Protein AF-A0A949HU31-F1 (afdb_monomer)

Foldseek 3Di:
DKKWFAQKDADPDLQQAWWWKKWFAAPVRDTPDIDIDTSDHHGDDIDDDDDDDDDPPRGDDIDIDTDSNNIDGDMDDPDDDDDDD

Structure (mmCIF, N/CA/C/O backbone):
data_AF-A0A949HU31-F1
#
_entry.id   AF-A0A949HU31-F1
#
loop_
_atom_site.group_PDB
_atom_site.id
_atom_site.type_symbol
_atom_site.label_atom_id
_atom_site.label_alt_id
_atom_site.label_comp_id
_atom_site.label_asym_id
_atom_site.label_entity_id
_atom_site.label_seq_id
_atom_site.pdbx_PDB_ins_code
_atom_site.Cartn_x
_atom_site.Cartn_y
_atom_site.Cartn_z
_atom_site.occupancy
_atom_site.B_iso_or_equiv
_atom_site.auth_seq_id
_atom_site.auth_comp_id
_atom_site.auth_asym_id
_atom_site.auth_atom_id
_atom_site.pdbx_PDB_model_num
ATOM 1 N N . THR A 1 1 ? -9.717 -3.482 -2.290 1.00 93.31 1 THR A N 1
ATOM 2 C CA . THR A 1 1 ? -9.478 -4.002 -0.918 1.00 93.31 1 THR A CA 1
ATOM 3 C C . THR A 1 1 ? -10.474 -3.393 0.043 1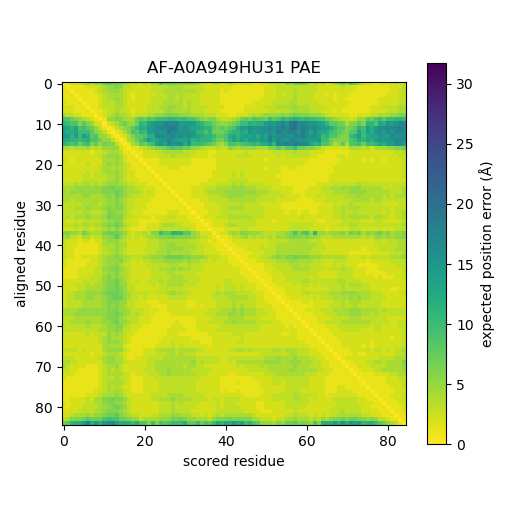.00 93.31 1 THR A C 1
ATOM 5 O O . THR A 1 1 ? -10.798 -2.220 -0.095 1.00 93.31 1 THR A O 1
ATOM 8 N N . TRP A 1 2 ? -10.922 -4.132 1.050 1.00 97.06 2 TRP A N 1
ATOM 9 C CA . TRP A 1 2 ? -11.595 -3.558 2.216 1.00 97.06 2 TRP A CA 1
ATOM 10 C C . TRP A 1 2 ? -10.559 -3.049 3.219 1.00 97.06 2 TRP A C 1
ATOM 12 O O . TRP A 1 2 ? -9.537 -3.700 3.433 1.00 97.06 2 TRP A O 1
ATOM 22 N N . LEU A 1 3 ? -10.811 -1.882 3.819 1.00 97.25 3 LEU A N 1
ATOM 23 C CA . LEU A 1 3 ? -9.942 -1.279 4.831 1.00 97.25 3 LEU A CA 1
ATOM 24 C C . LEU A 1 3 ? -10.741 -0.820 6.054 1.00 97.25 3 LEU A C 1
ATOM 26 O O . LEU A 1 3 ? -11.694 -0.048 5.916 1.00 97.25 3 LEU A O 1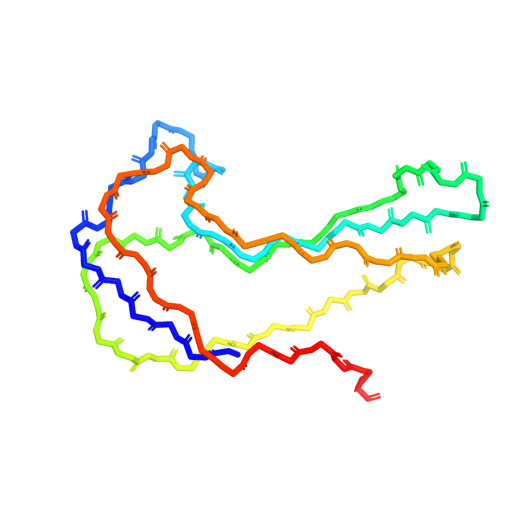
ATOM 30 N N . LYS A 1 4 ? -10.280 -1.200 7.247 1.00 98.06 4 LYS A N 1
ATOM 31 C CA . LYS A 1 4 ? -10.712 -0.652 8.543 1.00 98.06 4 LYS A CA 1
ATOM 32 C C . LYS A 1 4 ? -9.514 -0.021 9.251 1.00 98.06 4 LYS A C 1
ATOM 34 O O . LYS A 1 4 ? -8.399 -0.521 9.131 1.00 98.06 4 LYS A O 1
ATOM 39 N N . LEU A 1 5 ? -9.743 1.064 9.991 1.00 97.88 5 LEU A N 1
ATOM 40 C CA . LEU A 1 5 ? -8.712 1.755 10.772 1.00 97.8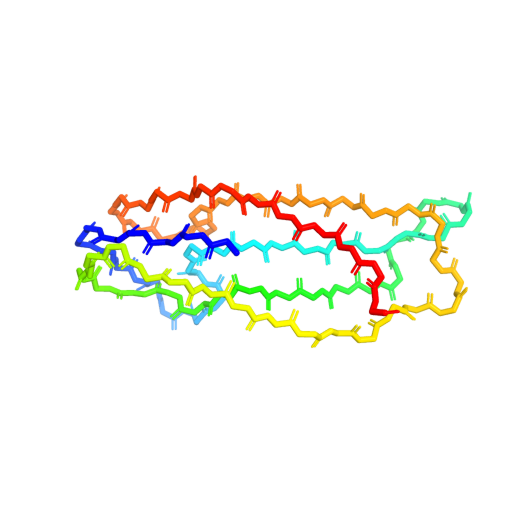8 5 LEU A CA 1
ATOM 41 C C . LEU A 1 5 ? -9.193 1.985 12.201 1.00 97.88 5 LEU A C 1
ATOM 43 O O . LEU A 1 5 ? -10.356 2.334 12.417 1.00 97.88 5 LEU A O 1
ATOM 47 N N . GLU A 1 6 ? -8.281 1.876 13.156 1.00 98.31 6 GLU A N 1
ATOM 48 C CA . GLU A 1 6 ? -8.506 2.243 14.547 1.00 98.31 6 GLU A CA 1
ATOM 49 C C . GLU A 1 6 ? -7.344 3.093 15.052 1.00 98.31 6 GLU A C 1
ATOM 51 O O . GLU A 1 6 ? -6.194 2.654 15.090 1.00 98.31 6 GLU A O 1
ATOM 56 N N . ASN A 1 7 ? -7.672 4.330 15.433 1.00 96.81 7 ASN A N 1
ATOM 57 C CA . ASN A 1 7 ? -6.766 5.298 16.042 1.00 96.81 7 ASN A CA 1
ATOM 58 C C . ASN A 1 7 ? -5.462 5.501 15.259 1.00 96.81 7 ASN A C 1
ATOM 60 O O . ASN A 1 7 ? -4.405 5.717 15.852 1.00 96.81 7 ASN A O 1
ATOM 64 N N . VAL A 1 8 ? -5.539 5.461 13.924 1.00 95.62 8 VAL A N 1
ATOM 65 C CA . VAL A 1 8 ? -4.355 5.587 13.078 1.00 95.62 8 VAL A CA 1
ATOM 66 C C . VAL A 1 8 ? -3.842 7.020 13.090 1.00 95.62 8 VAL A C 1
ATOM 68 O O . VAL A 1 8 ? -4.538 7.951 12.669 1.00 95.62 8 VAL A O 1
ATOM 71 N N . LYS A 1 9 ? -2.594 7.191 13.522 1.00 91.56 9 LYS A N 1
ATOM 72 C CA . LYS A 1 9 ? -1.887 8.474 13.5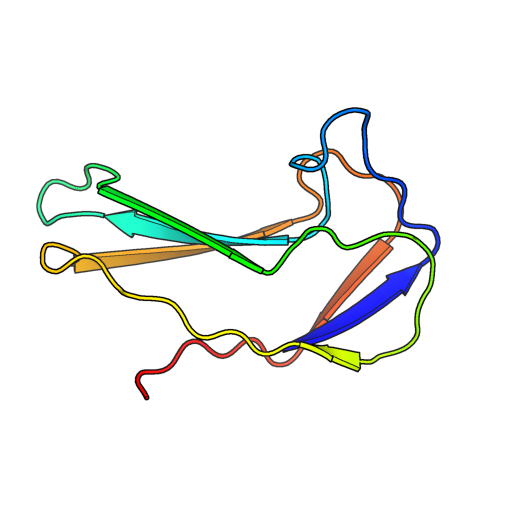29 1.00 91.56 9 LYS A CA 1
ATOM 73 C C . LYS A 1 9 ? -0.743 8.414 12.532 1.00 91.56 9 LYS A C 1
ATOM 75 O O . LYS A 1 9 ? 0.138 7.565 12.631 1.00 91.56 9 LYS A O 1
ATOM 80 N N . VAL A 1 10 ? -0.777 9.326 11.569 1.00 85.94 10 VAL A N 1
ATOM 81 C CA . VAL A 1 10 ? 0.286 9.473 10.574 1.00 85.94 10 VAL A CA 1
ATOM 82 C C . VAL A 1 10 ? 1.393 10.359 11.132 1.00 85.94 10 VAL A C 1
ATOM 84 O O . VAL A 1 10 ? 1.119 11.290 11.895 1.00 85.94 10 VAL A O 1
ATOM 87 N N . GLY A 1 11 ? 2.638 10.064 10.762 1.00 71.44 11 GLY A N 1
ATOM 88 C CA . GLY A 1 11 ? 3.778 10.916 11.101 1.00 71.44 11 GLY A CA 1
ATOM 89 C C . GLY A 1 11 ? 3.695 12.297 10.433 1.00 71.44 11 GLY A C 1
ATOM 90 O O . GLY A 1 11 ? 2.757 12.601 9.698 1.00 71.44 11 GLY A O 1
ATOM 91 N N . ARG A 1 12 ? 4.705 13.150 10.663 1.00 67.88 12 ARG A N 1
ATOM 92 C CA . ARG A 1 12 ? 4.787 14.487 10.032 1.00 67.88 12 ARG A CA 1
ATOM 93 C C . ARG A 1 12 ? 4.756 14.438 8.496 1.00 67.88 12 ARG A C 1
ATOM 95 O O . ARG A 1 12 ? 4.232 15.364 7.885 1.00 67.88 12 ARG A O 1
ATOM 102 N N . ASP A 1 13 ? 5.243 13.351 7.901 1.00 70.38 13 ASP A N 1
ATOM 103 C CA . ASP A 1 13 ? 5.187 13.108 6.460 1.00 70.38 13 ASP A CA 1
ATOM 104 C C . ASP A 1 13 ? 3.968 12.253 6.109 1.00 70.38 13 ASP A C 1
ATOM 106 O O . ASP A 1 13 ? 3.755 11.194 6.698 1.00 70.38 13 ASP A O 1
ATOM 110 N N . LYS A 1 14 ? 3.184 12.675 5.107 1.00 58.50 14 LYS A N 1
ATOM 111 C CA . LYS A 1 14 ? 2.004 11.925 4.616 1.00 58.50 14 LYS A CA 1
ATOM 112 C C . LYS A 1 14 ? 2.355 10.514 4.126 1.00 58.50 14 LYS A C 1
ATOM 114 O O . LYS A 1 14 ? 1.503 9.627 4.134 1.00 58.50 14 LYS A O 1
ATOM 119 N N . GLU A 1 15 ? 3.607 10.321 3.728 1.00 63.59 15 GLU A N 1
ATOM 120 C CA . GLU A 1 15 ? 4.196 9.042 3.324 1.00 63.59 15 GLU A CA 1
ATOM 121 C C . GLU A 1 15 ? 4.287 8.048 4.494 1.00 63.59 15 GLU A C 1
ATOM 123 O O . GLU A 1 15 ? 4.315 6.841 4.274 1.00 63.59 15 GLU A O 1
ATOM 128 N N . LYS A 1 16 ? 4.232 8.532 5.743 1.00 74.62 16 LYS A N 1
ATOM 129 C CA . LYS A 1 16 ? 4.154 7.710 6.957 1.00 74.62 16 LYS A CA 1
ATOM 130 C C . LYS A 1 16 ? 2.708 7.400 7.313 1.00 74.62 16 LYS A C 1
ATOM 132 O O . LYS A 1 16 ? 2.181 7.872 8.325 1.00 74.62 16 LYS A O 1
ATOM 137 N N . SER A 1 17 ? 2.050 6.647 6.440 1.00 88.94 17 SER A N 1
ATOM 138 C CA . SER A 1 17 ? 0.674 6.189 6.626 1.00 88.94 17 SER A CA 1
ATOM 139 C C . SER A 1 17 ? 0.523 4.719 6.250 1.00 88.94 17 SER A C 1
ATOM 141 O O . SER A 1 17 ? 1.246 4.241 5.367 1.00 88.94 17 SER A O 1
ATOM 143 N N . PRO A 1 18 ? -0.434 3.995 6.865 1.00 94.19 18 PRO A N 1
ATOM 144 C CA . PRO A 1 18 ? -0.764 2.670 6.394 1.00 94.19 18 PRO A CA 1
ATOM 145 C C . PRO A 1 18 ? -1.117 2.728 4.919 1.00 94.19 18 PRO A C 1
ATOM 147 O O . PRO A 1 18 ? -1.870 3.605 4.491 1.00 94.19 18 PRO A O 1
ATOM 150 N N . SER A 1 19 ? -0.536 1.817 4.152 1.00 93.94 19 SER A N 1
ATOM 151 C CA . SER A 1 19 ? -0.657 1.817 2.700 1.00 93.94 19 SER A CA 1
ATOM 152 C C . SER A 1 19 ? -0.549 0.403 2.141 1.00 93.94 19 SER A C 1
ATOM 154 O O . SER A 1 19 ? -0.018 -0.506 2.781 1.00 93.94 19 SER A O 1
ATOM 156 N N . ILE A 1 20 ? -1.015 0.248 0.907 1.00 95.19 20 ILE A N 1
ATOM 157 C CA . ILE A 1 20 ? -0.604 -0.821 0.001 1.00 95.19 20 ILE A CA 1
ATOM 158 C C . ILE A 1 20 ? 0.341 -0.179 -1.011 1.00 95.19 20 ILE A C 1
ATOM 160 O O . ILE A 1 20 ? -0.068 0.681 -1.792 1.00 95.19 20 ILE A O 1
ATOM 164 N N . ALA A 1 21 ? 1.610 -0.559 -0.959 1.00 93.88 21 ALA A N 1
ATOM 165 C CA . ALA A 1 21 ? 2.643 -0.119 -1.879 1.00 93.88 21 ALA A CA 1
ATOM 166 C C . ALA A 1 21 ? 2.835 -1.173 -2.969 1.00 93.88 21 ALA A C 1
ATOM 168 O O . ALA A 1 21 ? 3.012 -2.349 -2.661 1.00 93.88 21 ALA A O 1
ATOM 169 N N . ILE A 1 22 ? 2.836 -0.754 -4.230 1.00 95.94 22 ILE A N 1
ATOM 170 C CA . ILE A 1 22 ? 3.150 -1.608 -5.374 1.00 95.94 22 ILE A CA 1
ATOM 171 C C . ILE A 1 22 ? 4.445 -1.093 -5.987 1.00 95.94 22 ILE A C 1
ATOM 173 O O . ILE A 1 22 ? 4.486 0.027 -6.489 1.00 95.94 22 ILE A O 1
ATOM 177 N N . GLN A 1 23 ? 5.506 -1.891 -5.926 1.00 97.12 23 GLN A N 1
ATOM 178 C CA . GLN A 1 23 ? 6.793 -1.579 -6.548 1.00 97.12 23 GLN A CA 1
ATOM 179 C C . GLN A 1 23 ? 6.958 -2.399 -7.823 1.00 97.12 23 GLN A C 1
ATOM 181 O O . GLN A 1 23 ? 6.719 -3.603 -7.801 1.00 97.12 23 GLN A O 1
ATOM 186 N N . TRP A 1 24 ? 7.398 -1.757 -8.902 1.00 97.94 24 TRP A N 1
ATOM 187 C CA . TRP A 1 24 ? 7.595 -2.389 -10.207 1.00 97.94 24 TRP A CA 1
ATOM 188 C C . TRP A 1 24 ? 9.077 -2.571 -10.496 1.00 97.94 24 TRP A C 1
ATOM 190 O O . TRP A 1 24 ? 9.868 -1.653 -10.257 1.00 97.94 24 TRP A O 1
ATOM 200 N N . PHE A 1 25 ? 9.434 -3.723 -11.054 1.00 98.50 25 PHE A N 1
ATOM 201 C CA . PHE A 1 25 ? 10.811 -4.081 -11.370 1.00 98.50 25 PHE A CA 1
ATOM 202 C C . PHE A 1 25 ? 10.960 -4.517 -12.828 1.00 98.50 25 PHE A C 1
ATOM 204 O O . PHE A 1 25 ? 10.059 -5.154 -13.379 1.00 98.50 25 PHE A O 1
ATOM 211 N N . ASP A 1 26 ? 12.091 -4.169 -13.442 1.00 98.38 26 ASP A N 1
ATOM 212 C CA . ASP A 1 26 ? 12.475 -4.637 -14.780 1.00 98.38 26 ASP A CA 1
ATOM 213 C C . ASP A 1 26 ? 13.059 -6.066 -14.751 1.00 98.38 26 ASP A C 1
ATOM 215 O O . ASP A 1 26 ? 13.159 -6.709 -13.704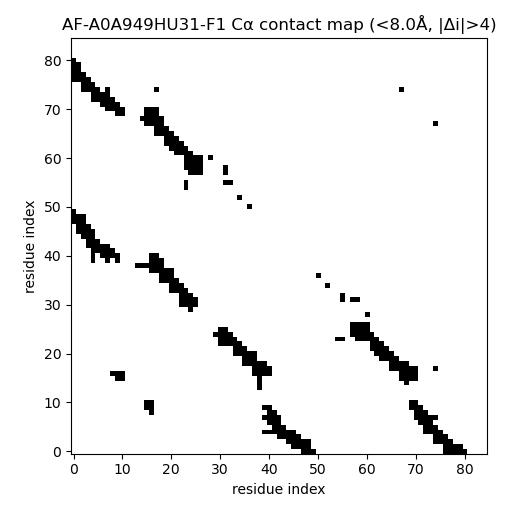 1.00 98.38 26 ASP A O 1
ATOM 219 N N . SER A 1 27 ? 13.482 -6.576 -15.913 1.00 98.19 27 SER A N 1
ATOM 220 C CA . SER A 1 27 ? 14.111 -7.902 -16.037 1.00 98.19 27 SER A CA 1
ATOM 221 C C . SER A 1 27 ? 15.429 -8.052 -15.269 1.00 98.19 27 SER A C 1
ATOM 223 O O . SER A 1 27 ? 15.842 -9.172 -14.988 1.00 98.19 27 SER A O 1
ATOM 225 N N . ASN A 1 28 ? 16.089 -6.942 -14.934 1.00 98.00 28 ASN A N 1
ATOM 226 C CA . ASN A 1 28 ? 17.334 -6.914 -14.169 1.00 98.00 28 ASN A CA 1
ATOM 227 C C . ASN A 1 28 ? 17.078 -6.703 -12.666 1.00 98.00 28 ASN A C 1
ATOM 229 O O . ASN A 1 28 ? 18.027 -6.552 -11.899 1.00 98.00 28 ASN A O 1
ATOM 233 N N . ARG A 1 29 ? 15.805 -6.701 -12.238 1.00 96.38 29 ARG A N 1
ATOM 234 C CA . ARG A 1 29 ? 15.357 -6.401 -10.870 1.00 96.38 29 ARG A CA 1
ATOM 235 C C . ARG A 1 29 ? 15.710 -4.990 -10.395 1.00 96.38 29 ARG A C 1
ATOM 237 O O . ARG A 1 29 ? 15.767 -4.739 -9.189 1.00 96.38 29 ARG A O 1
ATOM 244 N N . ASN A 1 30 ? 15.889 -4.042 -11.312 1.00 98.06 30 ASN A N 1
ATOM 245 C CA . ASN A 1 30 ? 15.917 -2.630 -10.948 1.00 98.06 30 ASN A CA 1
ATOM 246 C C . ASN A 1 30 ? 14.492 -2.162 -10.673 1.00 98.06 30 ASN A C 1
ATOM 248 O O . ASN A 1 30 ? 13.580 -2.459 -11.445 1.0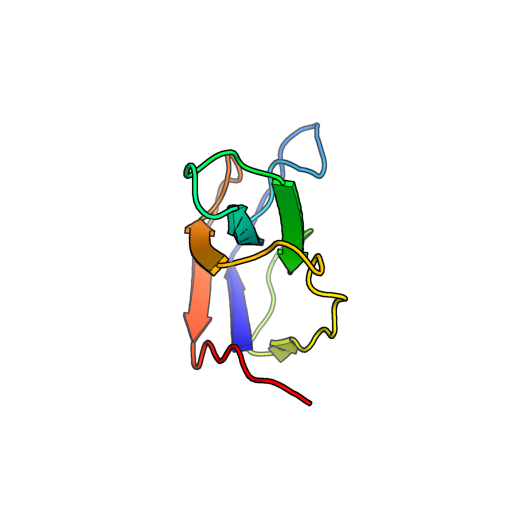0 98.06 30 ASN A O 1
ATOM 252 N N . ARG A 1 31 ? 14.289 -1.392 -9.600 1.00 97.75 31 ARG A N 1
ATOM 253 C CA . ARG A 1 31 ? 12.991 -0.762 -9.340 1.00 97.75 31 ARG A CA 1
ATOM 254 C C . ARG A 1 31 ? 12.779 0.381 -10.331 1.00 97.75 31 ARG A C 1
ATOM 256 O O . ARG A 1 31 ? 13.482 1.386 -10.263 1.00 97.75 31 ARG A O 1
ATOM 263 N N . ILE A 1 32 ? 11.782 0.243 -11.198 1.00 98.06 32 ILE A N 1
ATOM 264 C CA . ILE A 1 32 ? 11.472 1.194 -12.278 1.00 98.06 32 ILE A CA 1
ATOM 265 C C . ILE A 1 32 ? 10.215 2.027 -12.014 1.00 98.06 32 ILE A C 1
ATOM 267 O O . ILE A 1 32 ? 9.897 2.934 -12.776 1.00 98.06 32 ILE A O 1
ATOM 271 N N . GLY A 1 33 ? 9.488 1.748 -10.931 1.00 96.75 33 GLY A N 1
ATOM 272 C CA . GLY A 1 33 ? 8.315 2.535 -10.576 1.00 96.75 33 GLY A CA 1
ATOM 273 C C . GLY A 1 33 ? 7.690 2.133 -9.251 1.00 96.75 33 GLY A C 1
ATOM 274 O O . GLY A 1 33 ? 8.050 1.121 -8.645 1.00 96.75 33 GLY A O 1
ATOM 275 N N . TYR A 1 34 ? 6.727 2.941 -8.818 1.00 94.44 34 TYR A N 1
ATOM 276 C CA . TYR A 1 34 ? 5.931 2.688 -7.627 1.00 94.44 34 TYR A CA 1
ATOM 277 C C . TYR A 1 34 ? 4.516 3.257 -7.780 1.00 94.44 34 TYR A C 1
ATOM 279 O O . TYR A 1 34 ? 4.317 4.279 -8.429 1.00 94.44 34 TYR A O 1
ATOM 287 N N . ASN A 1 35 ? 3.544 2.610 -7.143 1.00 94.00 35 ASN A N 1
ATOM 288 C CA . ASN A 1 35 ? 2.191 3.115 -6.925 1.00 94.00 35 ASN A CA 1
ATOM 289 C C . ASN A 1 35 ? 1.803 2.889 -5.461 1.00 94.00 35 ASN A C 1
ATOM 291 O O . ASN A 1 35 ? 2.293 1.960 -4.817 1.00 94.00 35 ASN A O 1
ATOM 295 N N . TYR A 1 36 ? 0.898 3.716 -4.941 1.00 90.50 36 TYR A N 1
ATOM 296 C CA . TYR A 1 36 ? 0.412 3.592 -3.569 1.00 90.50 36 TYR A CA 1
ATOM 297 C C . TYR A 1 36 ? -1.109 3.707 -3.500 1.00 90.50 36 TYR A C 1
ATOM 299 O O . TYR A 1 36 ? -1.717 4.584 -4.113 1.00 90.50 36 TYR A O 1
ATOM 307 N N . VAL A 1 37 ? -1.709 2.863 -2.665 1.00 91.81 37 VAL A N 1
ATOM 308 C CA . VAL A 1 37 ? -3.061 3.037 -2.130 1.00 91.81 37 VAL A CA 1
ATOM 309 C C . VAL A 1 37 ? -2.901 3.346 -0.646 1.00 91.81 37 VAL A C 1
ATOM 311 O O . VAL A 1 37 ? -2.657 2.442 0.151 1.00 91.81 37 VAL A O 1
ATOM 314 N N . GLY A 1 38 ? -2.947 4.626 -0.280 1.00 87.00 38 GLY A N 1
ATOM 315 C CA . GLY A 1 38 ? -2.512 5.075 1.044 1.00 87.00 38 GLY A CA 1
ATOM 316 C C . GLY A 1 38 ? -3.008 6.462 1.438 1.00 87.00 38 GLY A C 1
ATOM 317 O O . GLY A 1 38 ? -3.972 6.983 0.874 1.00 87.00 38 GLY A O 1
ATOM 318 N N . GLY A 1 39 ? -2.346 7.060 2.433 1.00 85.19 39 GLY A N 1
ATOM 319 C CA . GLY A 1 39 ? -2.792 8.303 3.074 1.00 85.19 39 GLY A CA 1
ATOM 320 C C . GLY A 1 39 ? -3.871 8.076 4.138 1.00 85.19 39 GLY A C 1
ATOM 321 O O . GLY A 1 39 ? -4.600 9.002 4.506 1.00 85.19 39 GLY A O 1
ATOM 322 N N . PHE A 1 40 ? -4.004 6.837 4.612 1.00 91.75 40 PHE A N 1
ATOM 323 C CA . PHE A 1 40 ? -5.031 6.421 5.556 1.00 91.75 40 PHE A CA 1
ATOM 324 C C . PHE A 1 40 ? -4.735 6.930 6.972 1.00 91.75 40 PHE A C 1
ATOM 326 O O . PHE A 1 40 ? -3.606 6.859 7.449 1.00 91.75 40 PHE A O 1
ATOM 333 N N . LYS A 1 41 ? -5.754 7.461 7.658 1.00 93.50 41 LYS A N 1
ATOM 334 C CA . LYS A 1 41 ? -5.631 8.008 9.018 1.00 93.50 41 LYS A CA 1
ATOM 335 C C . LYS A 1 41 ? -6.954 7.975 9.778 1.00 93.50 41 LYS A C 1
ATOM 337 O O . LYS A 1 41 ? -8.021 7.888 9.169 1.00 93.50 41 LYS A O 1
ATOM 342 N N . GLY A 1 42 ? -6.869 8.142 11.094 1.00 94.81 42 GLY A N 1
ATOM 343 C CA . GLY A 1 42 ? -8.007 8.213 12.002 1.00 94.81 42 GLY A CA 1
ATOM 344 C C . GLY A 1 42 ? -8.632 6.849 12.285 1.00 94.81 42 GLY A C 1
ATOM 345 O O . GLY A 1 42 ? -7.972 5.813 12.215 1.00 94.81 42 GLY A O 1
ATOM 346 N N . THR A 1 43 ? -9.920 6.873 12.610 1.00 97.62 43 THR A N 1
ATOM 347 C CA . THR A 1 43 ? -10.730 5.687 12.899 1.00 97.62 43 THR A CA 1
ATOM 348 C C . THR A 1 43 ? -11.855 5.611 11.884 1.00 97.62 43 THR A C 1
ATOM 350 O O . THR A 1 43 ? -12.565 6.595 11.670 1.00 97.62 43 THR A O 1
ATOM 353 N N . ARG A 1 44 ? -12.021 4.452 11.245 1.00 96.12 44 ARG A N 1
ATOM 354 C CA . ARG A 1 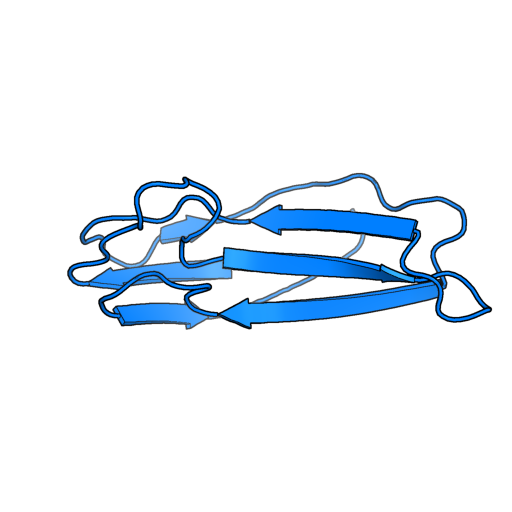44 ? -13.126 4.209 10.315 1.00 96.12 44 ARG A CA 1
ATOM 355 C C . ARG A 1 44 ? -13.462 2.728 10.239 1.00 96.12 44 ARG A C 1
ATOM 357 O O . ARG A 1 44 ? -12.566 1.885 10.264 1.00 96.12 44 ARG A O 1
ATOM 364 N N . ASN A 1 45 ? -14.751 2.436 10.095 1.00 97.88 45 ASN A N 1
ATOM 365 C CA . ASN A 1 45 ? -15.224 1.090 9.794 1.00 97.88 45 ASN A CA 1
ATOM 366 C C . ASN A 1 45 ? -14.832 0.658 8.377 1.00 97.88 45 ASN A C 1
ATOM 368 O O . ASN A 1 45 ? -14.355 1.468 7.579 1.00 97.88 45 ASN A O 1
ATOM 372 N N . TRP A 1 46 ? -15.026 -0.632 8.099 1.00 98.00 46 TRP A N 1
ATOM 373 C CA . TRP A 1 46 ? -14.755 -1.246 6.806 1.00 98.00 46 TRP A CA 1
ATOM 374 C C . TRP A 1 46 ? -15.323 -0.418 5.656 1.00 98.00 46 TRP A C 1
ATOM 376 O O . TRP A 1 46 ? -16.520 -0.142 5.594 1.00 98.00 46 TRP A O 1
ATOM 386 N N . LYS A 1 47 ? -14.439 -0.033 4.740 1.00 96.75 47 LYS A N 1
ATOM 387 C CA . LYS A 1 47 ? -14.782 0.651 3.498 1.00 96.75 47 LYS A CA 1
ATOM 388 C C . LYS A 1 47 ? -13.977 0.050 2.353 1.00 96.75 47 LYS A C 1
ATOM 390 O O . LYS A 1 47 ? -12.793 -0.241 2.532 1.00 96.75 47 LYS A O 1
ATOM 395 N N . LEU A 1 48 ? -14.615 -0.108 1.197 1.00 96.00 48 LEU A N 1
ATOM 396 C CA . LEU A 1 48 ? -13.948 -0.530 -0.027 1.00 96.00 48 LEU A CA 1
ATOM 397 C C . LEU A 1 48 ? -13.062 0.606 -0.563 1.00 96.00 48 LEU A C 1
ATOM 399 O O . LEU A 1 48 ? -13.497 1.753 -0.683 1.00 96.00 48 LEU A O 1
ATOM 403 N N . GLU A 1 49 ? -11.808 0.276 -0.853 1.00 95.19 49 GLU A N 1
ATOM 404 C CA . GLU A 1 49 ? -10.833 1.137 -1.514 1.00 95.19 49 GLU A CA 1
ATOM 405 C C . GLU A 1 49 ? -10.406 0.498 -2.837 1.00 95.19 49 GLU A C 1
ATOM 407 O O . GLU A 1 49 ? -9.942 -0.650 -2.876 1.00 95.19 49 GLU A O 1
ATOM 412 N N . GLU A 1 50 ? -10.551 1.279 -3.905 1.00 93.38 50 GLU A N 1
ATOM 413 C CA . GLU A 1 50 ? -10.267 0.903 -5.289 1.00 93.38 50 GLU A CA 1
ATOM 414 C C . GLU A 1 50 ? -9.469 2.012 -5.966 1.00 93.38 50 GLU A C 1
ATOM 416 O O . GLU A 1 50 ? -9.724 3.209 -5.766 1.00 93.38 50 GLU A O 1
ATOM 421 N N . ARG A 1 51 ? -8.462 1.615 -6.742 1.00 93.31 51 ARG A N 1
ATOM 422 C CA . ARG A 1 51 ? -7.598 2.519 -7.497 1.00 93.31 51 ARG A CA 1
ATOM 423 C C . ARG A 1 51 ? -7.094 1.816 -8.749 1.00 93.31 51 ARG A C 1
ATOM 425 O O . ARG A 1 51 ? -6.750 0.640 -8.696 1.00 93.31 51 ARG A O 1
ATOM 432 N N . THR A 1 52 ? -6.983 2.591 -9.818 1.00 95.00 52 THR A N 1
ATOM 433 C CA . THR A 1 52 ? -6.373 2.183 -11.084 1.00 95.00 52 THR A CA 1
ATOM 434 C C . THR A 1 52 ? -5.078 2.960 -11.268 1.00 95.00 52 THR A C 1
ATOM 436 O O . THR A 1 52 ? -5.010 4.149 -10.945 1.00 95.00 52 THR A O 1
ATOM 439 N N . PHE A 1 53 ? -4.050 2.295 -11.783 1.00 93.06 53 PHE A N 1
ATOM 440 C CA . PHE A 1 53 ? -2.744 2.895 -12.037 1.00 93.06 53 PHE A CA 1
ATOM 441 C C . PHE A 1 53 ? -2.190 2.387 -13.362 1.00 93.06 53 PHE A C 1
ATOM 443 O O . PHE A 1 53 ? -2.490 1.270 -13.777 1.00 93.06 53 PHE A O 1
ATOM 450 N N . ASN A 1 54 ? -1.318 3.181 -13.977 1.00 94.44 54 ASN A N 1
ATOM 451 C CA . ASN A 1 54 ? -0.544 2.724 -15.122 1.00 94.44 54 ASN A CA 1
ATOM 452 C C . ASN A 1 54 ? 0.618 1.837 -14.652 1.00 94.44 54 ASN A C 1
ATOM 454 O O . ASN A 1 54 ? 1.281 2.138 -13.652 1.00 94.44 54 ASN A O 1
ATOM 458 N N . VAL A 1 55 ? 0.869 0.759 -15.394 1.00 95.69 55 VAL A N 1
ATOM 459 C CA . VAL A 1 55 ? 2.023 -0.126 -15.201 1.00 95.69 55 VAL A CA 1
ATOM 460 C C . VAL A 1 55 ? 3.135 0.316 -16.160 1.00 95.69 55 VAL A C 1
ATOM 462 O O . VAL A 1 55 ? 2.847 0.499 -17.345 1.00 95.69 55 VAL A O 1
ATOM 465 N N . PRO A 1 56 ? 4.387 0.507 -15.697 1.00 96.88 56 PRO A N 1
ATOM 466 C CA . PRO A 1 56 ? 5.512 0.780 -16.591 1.00 96.88 56 PRO A CA 1
ATOM 467 C C . PRO A 1 56 ? 5.660 -0.314 -17.656 1.00 96.88 56 PRO A C 1
ATOM 469 O O . PRO A 1 56 ? 5.546 -1.499 -17.344 1.00 96.88 56 PRO A O 1
ATOM 472 N N . LEU A 1 57 ? 5.942 0.067 -18.902 1.00 96.94 57 LEU A N 1
ATOM 473 C CA . LEU A 1 57 ? 5.981 -0.860 -20.042 1.00 96.94 57 LEU A CA 1
ATOM 474 C C . LEU A 1 57 ? 7.054 -1.956 -19.873 1.00 96.94 57 LEU A C 1
ATOM 476 O O . LEU A 1 57 ? 6.892 -3.110 -20.287 1.00 96.94 57 LEU A O 1
ATOM 480 N N . GLU A 1 58 ? 8.157 -1.601 -19.226 1.00 98.00 58 GLU A N 1
ATOM 481 C CA . GLU A 1 58 ? 9.306 -2.462 -18.970 1.00 98.00 58 GLU A CA 1
ATOM 482 C C . GLU A 1 58 ? 9.121 -3.359 -17.734 1.00 98.00 58 GLU A C 1
ATOM 484 O O . GLU A 1 58 ? 9.987 -4.187 -17.453 1.00 98.00 58 GLU A O 1
ATOM 489 N N . ALA A 1 59 ? 8.006 -3.236 -17.002 1.00 97.75 59 ALA A N 1
ATOM 490 C CA . ALA A 1 59 ? 7.774 -4.008 -15.784 1.00 97.75 59 ALA A CA 1
ATOM 491 C C . ALA A 1 59 ? 7.658 -5.511 -16.073 1.00 97.75 59 ALA A C 1
ATOM 493 O O . ALA A 1 59 ? 6.998 -5.945 -17.021 1.00 97.75 59 ALA A O 1
ATOM 494 N N . ARG A 1 60 ? 8.314 -6.314 -15.235 1.00 97.69 60 ARG A N 1
ATOM 495 C CA . ARG A 1 60 ? 8.319 -7.785 -15.283 1.00 97.69 60 ARG A CA 1
ATOM 496 C C . ARG A 1 60 ? 7.954 -8.418 -13.947 1.00 97.69 60 ARG A C 1
ATOM 498 O O . ARG A 1 60 ? 7.466 -9.541 -13.931 1.00 97.69 60 ARG A O 1
ATOM 505 N N . GLU A 1 61 ? 8.145 -7.695 -12.850 1.00 97.38 61 GLU A N 1
ATOM 506 C CA . GLU A 1 61 ? 7.780 -8.133 -11.506 1.00 97.38 61 GLU A CA 1
ATOM 507 C C . GLU A 1 61 ? 7.114 -6.982 -10.745 1.00 97.38 61 GLU A C 1
ATOM 509 O O . GLU A 1 61 ? 7.466 -5.809 -10.913 1.00 97.38 61 GLU A O 1
ATOM 514 N N . ALA A 1 62 ? 6.147 -7.334 -9.900 1.00 96.50 62 ALA A N 1
ATOM 515 C CA . ALA A 1 62 ? 5.522 -6.426 -8.955 1.00 96.50 62 ALA A CA 1
ATOM 516 C C . ALA A 1 62 ? 5.676 -6.981 -7.539 1.00 96.50 62 ALA A C 1
ATOM 5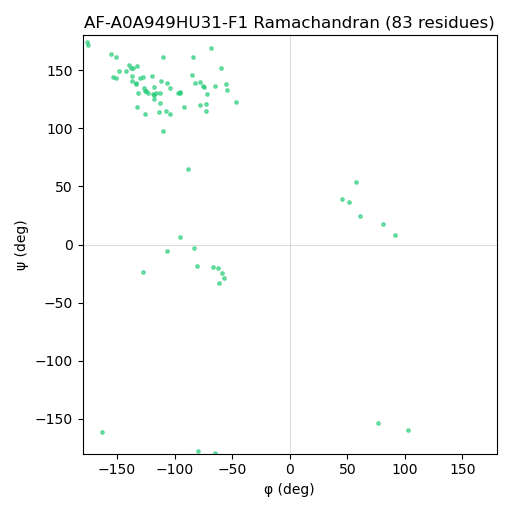18 O O . ALA A 1 62 ? 5.333 -8.134 -7.282 1.00 96.50 62 ALA A O 1
ATOM 519 N N . ILE A 1 63 ? 6.139 -6.149 -6.607 1.00 96.88 63 ILE A N 1
ATOM 520 C CA . ILE A 1 63 ? 6.133 -6.471 -5.179 1.00 96.88 63 ILE A CA 1
ATOM 521 C C . ILE A 1 63 ? 5.058 -5.626 -4.510 1.00 96.88 63 ILE A C 1
ATOM 523 O O . ILE A 1 63 ? 5.168 -4.398 -4.446 1.00 96.88 63 ILE A O 1
ATOM 527 N N . VAL A 1 64 ? 4.032 -6.300 -3.992 1.00 95.88 64 VAL A N 1
ATOM 528 C CA . VAL A 1 64 ? 2.975 -5.685 -3.188 1.00 95.88 64 VAL A CA 1
ATOM 529 C C . VAL A 1 64 ? 3.373 -5.767 -1.718 1.00 95.88 64 VAL A C 1
ATOM 531 O O . VAL A 1 64 ? 3.559 -6.849 -1.168 1.00 95.88 64 VAL A O 1
ATOM 534 N N . SER A 1 65 ? 3.528 -4.616 -1.074 1.00 95.62 65 SER A N 1
ATOM 535 C CA . SER A 1 65 ? 3.869 -4.499 0.344 1.00 95.62 65 SER A CA 1
ATOM 536 C C . SER A 1 65 ? 2.752 -3.784 1.089 1.00 95.62 65 SER A C 1
ATOM 538 O O . SER A 1 65 ? 2.337 -2.693 0.705 1.00 95.62 65 SER A O 1
ATOM 540 N N . ILE A 1 66 ? 2.282 -4.386 2.176 1.00 95.25 66 ILE A N 1
ATOM 541 C CA . ILE A 1 66 ? 1.220 -3.835 3.021 1.00 95.25 66 ILE A CA 1
ATOM 542 C C . ILE A 1 66 ? 1.830 -3.568 4.385 1.00 95.25 66 ILE A C 1
ATOM 544 O O . ILE A 1 66 ? 2.496 -4.433 4.954 1.00 95.25 66 ILE A O 1
ATOM 548 N N . GLY A 1 67 ? 1.620 -2.372 4.915 1.00 93.38 67 GLY A N 1
ATOM 549 C CA . GLY A 1 67 ? 2.199 -2.030 6.202 1.00 93.38 67 GLY A CA 1
ATOM 550 C C . GLY A 1 67 ? 1.780 -0.664 6.697 1.00 93.38 67 GLY A C 1
ATOM 551 O O . GLY A 1 67 ? 1.123 0.096 5.992 1.00 93.38 67 GLY A O 1
ATOM 552 N N . MET A 1 68 ? 2.189 -0.368 7.930 1.00 93.12 68 MET A N 1
ATOM 553 C CA . MET A 1 68 ? 1.936 0.911 8.600 1.00 93.12 68 MET A CA 1
ATOM 554 C C . MET A 1 68 ? 2.915 2.013 8.175 1.00 93.12 68 MET A C 1
ATOM 556 O O . MET A 1 68 ? 2.637 3.185 8.400 1.00 93.12 68 MET A O 1
ATOM 560 N N . PHE A 1 69 ? 4.065 1.646 7.596 1.00 90.94 69 PHE A N 1
ATOM 561 C CA . PHE A 1 69 ? 5.089 2.560 7.065 1.00 90.94 69 PHE A CA 1
ATOM 562 C C . PHE A 1 69 ? 5.448 3.740 7.990 1.00 90.94 69 PHE A C 1
ATOM 564 O O . PHE A 1 69 ? 5.671 4.859 7.544 1.00 90.94 69 PHE A O 1
ATOM 571 N N . GLY A 1 70 ? 5.527 3.493 9.300 1.00 89.44 70 GLY A N 1
ATOM 572 C CA . GLY A 1 70 ? 5.878 4.512 10.296 1.00 89.44 70 GLY A CA 1
ATOM 573 C C . GLY A 1 70 ? 4.692 5.270 10.901 1.00 89.44 70 GLY A C 1
ATOM 574 O O . GLY A 1 70 ? 4.912 6.237 11.626 1.00 89.44 70 GLY A O 1
ATOM 575 N N . ALA A 1 71 ? 3.459 4.847 10.621 1.00 92.56 71 ALA A N 1
ATOM 576 C CA . ALA A 1 71 ? 2.275 5.248 11.372 1.00 92.56 71 ALA A CA 1
ATOM 577 C C . ALA A 1 71 ? 2.062 4.385 12.624 1.00 92.56 71 ALA A C 1
ATOM 579 O O . ALA A 1 71 ? 2.543 3.254 12.717 1.00 92.56 71 ALA A O 1
ATOM 580 N N . GLU A 1 72 ? 1.267 4.912 13.550 1.00 93.31 72 GLU A N 1
ATOM 581 C CA . GLU A 1 72 ? 0.816 4.228 14.765 1.00 93.31 72 GLU A CA 1
ATOM 582 C C . GLU A 1 72 ? -0.682 3.904 14.683 1.00 93.31 72 GLU A C 1
ATOM 584 O O . GLU A 1 72 ? -1.407 4.526 13.904 1.00 93.31 72 GLU A O 1
ATOM 589 N N . GLY A 1 73 ? -1.151 2.965 15.510 1.00 94.88 73 GLY A N 1
ATOM 590 C CA . GLY A 1 73 ? -2.540 2.491 15.549 1.00 94.88 73 GLY A CA 1
ATOM 591 C C . GLY A 1 73 ? -2.713 1.135 14.864 1.00 94.88 73 GLY A C 1
ATOM 592 O O . GLY A 1 73 ? -1.739 0.403 14.680 1.00 94.88 73 GLY A O 1
ATOM 593 N N . THR A 1 74 ? -3.945 0.810 14.469 1.00 97.56 74 THR A N 1
ATOM 594 C CA . THR A 1 74 ? -4.266 -0.481 13.844 1.00 97.56 74 THR A CA 1
ATOM 595 C C . THR A 1 74 ? -4.950 -0.279 12.499 1.00 97.56 74 THR A C 1
ATOM 597 O O . THR A 1 74 ? -5.904 0.492 12.377 1.00 97.56 74 THR A O 1
ATOM 600 N N . ALA A 1 75 ? -4.481 -0.999 11.483 1.00 97.06 75 ALA A N 1
ATOM 601 C CA . ALA A 1 75 ? -5.108 -1.061 10.171 1.00 97.06 75 ALA A CA 1
ATOM 602 C C . ALA A 1 75 ? -5.362 -2.522 9.792 1.00 97.06 75 ALA A C 1
ATOM 604 O O . ALA A 1 75 ? -4.467 -3.359 9.902 1.00 97.06 75 ALA A O 1
ATOM 605 N N . TRP A 1 76 ? -6.575 -2.812 9.326 1.00 97.94 76 TRP A N 1
ATOM 606 C CA . TRP A 1 76 ? -6.940 -4.119 8.786 1.00 97.94 76 TRP A CA 1
ATOM 607 C C . TRP A 1 76 ? -7.205 -3.982 7.301 1.00 97.94 76 TRP A C 1
ATOM 609 O O . TRP A 1 76 ? -7.994 -3.127 6.894 1.00 97.94 76 TRP A O 1
ATOM 619 N N . PHE A 1 77 ? -6.583 -4.855 6.523 1.00 96.94 77 PHE A N 1
ATOM 620 C CA . PHE A 1 77 ? -6.761 -4.957 5.084 1.00 96.94 77 PHE A CA 1
ATOM 621 C C . PHE A 1 77 ? -7.331 -6.336 4.778 1.00 96.94 77 PHE A C 1
ATOM 623 O O . PHE A 1 77 ? -6.850 -7.325 5.328 1.00 96.94 77 PHE A O 1
ATOM 630 N N . ASP A 1 78 ? -8.336 -6.395 3.914 1.00 97.25 78 ASP A N 1
ATOM 631 C CA . ASP A 1 78 ? -8.954 -7.653 3.504 1.00 97.25 78 ASP A CA 1
ATOM 632 C C . ASP A 1 78 ? -9.334 -7.629 2.017 1.00 97.25 78 ASP A C 1
ATOM 634 O O . ASP A 1 78 ? -9.623 -6.565 1.454 1.00 97.25 78 ASP A O 1
ATOM 638 N N . GLY A 1 79 ? -9.306 -8.795 1.370 1.00 96.31 79 GLY A N 1
ATOM 639 C CA . GLY A 1 79 ? -9.627 -8.951 -0.050 1.00 96.31 79 GLY A CA 1
ATOM 640 C C . GLY A 1 79 ? -8.749 -8.082 -0.954 1.00 96.31 79 GLY A C 1
ATOM 641 O O . GLY A 1 79 ? -9.254 -7.254 -1.719 1.00 96.31 79 GLY A O 1
ATOM 642 N N . ILE A 1 80 ? -7.427 -8.202 -0.821 1.00 94.75 80 ILE A N 1
ATOM 643 C CA . ILE A 1 80 ? -6.486 -7.489 -1.691 1.00 94.75 80 ILE A CA 1
ATOM 644 C C . ILE A 1 80 ? -6.422 -8.215 -3.029 1.00 94.75 80 ILE A C 1
ATOM 646 O O . ILE A 1 80 ? -6.030 -9.376 -3.095 1.00 94.75 80 ILE A O 1
ATOM 650 N N . VAL A 1 81 ? -6.783 -7.495 -4.086 1.00 95.38 81 VAL A N 1
ATOM 651 C CA . VAL A 1 81 ? -6.751 -7.964 -5.470 1.00 95.38 81 VAL A CA 1
ATOM 652 C C . VAL A 1 81 ? -5.956 -6.952 -6.285 1.00 95.38 81 VAL A C 1
ATOM 654 O O . VAL A 1 81 ? -6.128 -5.742 -6.118 1.00 95.38 81 VAL A O 1
ATOM 657 N N . LEU A 1 82 ? -5.065 -7.459 -7.132 1.00 93.75 82 LEU A N 1
ATOM 658 C CA . LEU A 1 82 ? -4.365 -6.698 -8.158 1.00 93.75 82 LEU A CA 1
ATOM 659 C C . LEU A 1 82 ? -4.612 -7.412 -9.481 1.00 93.75 82 LEU A C 1
ATOM 661 O O . LEU A 1 82 ? -4.144 -8.533 -9.671 1.00 93.75 82 LEU A O 1
ATOM 665 N N . GLU A 1 83 ? -5.354 -6.765 -10.369 1.00 94.62 83 GLU A N 1
ATOM 666 C CA . GLU A 1 83 ? -5.790 -7.348 -11.632 1.00 94.62 83 GLU A CA 1
ATOM 667 C C . GLU A 1 83 ? -5.665 -6.339 -12.782 1.00 94.62 83 GLU A C 1
ATOM 669 O O . GLU A 1 83 ? -5.724 -5.125 -12.546 1.00 94.62 83 GLU A O 1
ATOM 674 N N . PRO A 1 84 ? -5.462 -6.816 -14.022 1.00 89.94 84 PRO A N 1
ATOM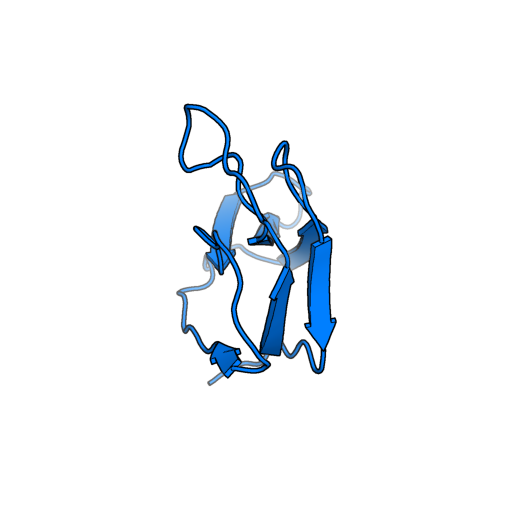 675 C CA . PRO A 1 84 ? -5.651 -5.997 -15.211 1.00 89.94 84 PRO A CA 1
ATOM 676 C C . PRO A 1 84 ? -7.093 -5.482 -15.294 1.00 89.94 84 PRO A C 1
ATOM 678 O O . PRO A 1 84 ? -8.014 -6.131 -14.802 1.00 89.94 84 PRO A O 1
ATOM 681 N N . GLN A 1 85 ? -7.271 -4.325 -15.930 1.00 79.88 85 GLN A N 1
ATOM 682 C CA . GLN A 1 85 ? -8.594 -3.847 -16.343 1.00 79.88 85 GLN A CA 1
ATOM 683 C C . GLN A 1 85 ? -9.038 -4.539 -17.631 1.00 79.88 85 GLN A C 1
ATOM 685 O O . GLN A 1 85 ? -8.151 -4.821 -18.470 1.00 79.88 85 GLN A O 1
#

pLDDT: mean 93.0, std 7.82, range [58.5, 98.5]

Nearest PDB structures (foldseek):
  6oyc-assembly4_C  TM=5.946E-01  e=2.129E-01  Streptococcus agalactiae 2603V/R
  4h4n-assembly1_A  TM=5.337E-01  e=2.846E-01  Bacillus anthracis str. Ames
  3rj2-assembly1_X  TM=7.322E-01  e=1.217E+00  Singapore grouper iridovirus
  4e0s-assembly1_A  TM=3.439E-01  e=5.200E+00  Homo sapiens

Radius of gyration: 13.84 Å; Cα contacts (8 Å, |Δi|>4): 187; chains: 1; bounding box: 33×23×36 Å

Sequence (85 aa):
TWLKLENVKVGRDKEKSPSIAIQWFDSNRNRIGYNYVGGFKGTRNWKLEERTFNVPLEAREAIVSIGMFGAEGTAWFDGIVLEPQ

Mean predicted aligned error: 3.41 Å

Secondary structure (DSSP, 8-state):
-EEEEEEEE--SSTTSS-EEEEEEE-TT--EEEEEEE----EEEEEEE-----PPPTT--EEEEEEE-TT-EEEEEEE-------

Solvent-accessible surface area (backbone atoms only — not comparable to full-atom values): 5044 Å² total; per-residue (Å²): 54,38,37,31,34,43,66,23,43,53,43,100,47,70,79,16,14,37,31,42,37,38,37,29,16,31,91,85,67,46,78,76,48,75,51,74,56,60,68,49,65,39,66,44,72,79,40,82,49,86,85,87,80,89,76,66,90,68,52,71,46,75,50,78,46,75,50,41,60,74,31,49,68,44,75,49,77,44,75,82,78,88,77,86,132